Protein AF-A0A174IH83-F1 (afdb_monomer_lite)

Organism: NCBI:txid84024

pLDDT: mean 92.67, std 8.12, range [47.19, 98.12]

Secondary structure (DSSP, 8-state):
--HHHHHHHTTT-HHHHHHHHHHHHHTTT-HHHHHHHHHHHHHHHHHHHHHHTT--S-TT--HHHHHHHHHHTT-S-HHHHHHHHHHHHHHHHHHTT--S-HHHHHHHHHHHHHHHHHHHIIIII-TT--PPPPPPP-HHHHHHHHHHHHHHHHHHHHHTTT-

Radius of gyration: 18.89 Å; chains: 1; bounding box: 40×29×67 Å

Structure (mmCIF, N/CA/C/O backbone):
data_AF-A0A174IH83-F1
#
_entry.id   AF-A0A174IH83-F1
#
loop_
_atom_site.group_PDB
_atom_site.id
_atom_site.type_symbol
_atom_site.label_atom_id
_atom_site.label_alt_id
_atom_site.label_comp_id
_atom_site.label_asym_id
_atom_site.label_entity_id
_atom_site.label_seq_id
_atom_site.pdbx_PDB_ins_code
_atom_site.Cartn_x
_atom_site.Cartn_y
_atom_site.Cartn_z
_atom_site.occupancy
_atom_site.B_iso_or_equiv
_atom_site.auth_seq_id
_atom_site.auth_comp_id
_atom_site.auth_asym_id
_atom_site.auth_atom_id
_atom_site.pdbx_PDB_model_num
ATOM 1 N N . MET A 1 1 ? -3.393 -5.443 -13.469 1.00 91.75 1 MET A N 1
ATOM 2 C CA . MET A 1 1 ? -3.281 -6.036 -12.116 1.00 91.75 1 MET A CA 1
ATOM 3 C C . MET A 1 1 ? -4.461 -5.708 -11.194 1.00 91.75 1 MET A C 1
ATOM 5 O O . MET A 1 1 ? -4.898 -6.605 -10.496 1.00 91.75 1 MET A O 1
ATOM 9 N N . PHE A 1 2 ? -4.977 -4.468 -11.160 1.00 95.94 2 PHE A N 1
ATOM 10 C CA . PHE A 1 2 ? -5.964 -4.022 -10.149 1.00 95.94 2 PHE A CA 1
ATOM 11 C C . PHE A 1 2 ? -7.306 -3.538 -10.732 1.00 95.94 2 PHE A C 1
ATOM 13 O O . PHE A 1 2 ? -8.026 -2.790 -10.078 1.00 95.94 2 PHE A O 1
ATOM 20 N N . SER A 1 3 ? -7.614 -3.866 -11.988 1.00 94.88 3 SER A N 1
ATOM 21 C CA . SER A 1 3 ? -8.697 -3.215 -12.741 1.00 94.88 3 SER A CA 1
ATOM 22 C C . SER A 1 3 ? -10.080 -3.396 -12.104 1.00 94.88 3 SER A C 1
ATOM 24 O O . SER A 1 3 ? -10.865 -2.452 -12.058 1.00 94.88 3 SER A O 1
ATOM 26 N N . ASP A 1 4 ? -10.357 -4.586 -11.576 1.00 95.31 4 ASP A N 1
ATOM 27 C CA . ASP A 1 4 ? -11.586 -4.909 -10.850 1.00 95.31 4 ASP A CA 1
ATOM 28 C C . ASP A 1 4 ? -11.712 -4.094 -9.554 1.00 95.31 4 ASP A C 1
ATOM 30 O O . ASP A 1 4 ? -12.718 -3.422 -9.340 1.00 95.31 4 ASP A O 1
ATOM 34 N N . ILE A 1 5 ? -10.653 -4.044 -8.746 1.00 96.50 5 ILE A N 1
ATOM 35 C CA . ILE A 1 5 ? -10.581 -3.240 -7.521 1.00 96.50 5 ILE A CA 1
ATOM 36 C C . ILE A 1 5 ? -10.774 -1.748 -7.814 1.00 96.50 5 ILE A C 1
ATOM 38 O O . ILE A 1 5 ? -11.535 -1.071 -7.121 1.00 96.50 5 ILE A O 1
ATOM 42 N N . ILE A 1 6 ? -10.095 -1.225 -8.840 1.00 96.75 6 ILE A N 1
ATOM 43 C CA . ILE A 1 6 ? -10.184 0.188 -9.233 1.00 96.75 6 ILE A CA 1
ATOM 44 C C . ILE A 1 6 ? -11.622 0.541 -9.612 1.00 96.75 6 ILE A C 1
ATOM 46 O O . ILE A 1 6 ? -12.103 1.592 -9.190 1.00 96.75 6 ILE A O 1
ATOM 50 N N . SER A 1 7 ? -12.308 -0.332 -10.359 1.00 95.50 7 SER A N 1
ATOM 51 C CA . SER A 1 7 ? -13.688 -0.083 -10.787 1.00 95.50 7 SER A CA 1
ATOM 52 C C . SER A 1 7 ? -14.610 0.190 -9.596 1.00 95.50 7 SER A C 1
ATOM 54 O O . SER A 1 7 ? -15.299 1.205 -9.588 1.00 95.50 7 SER A O 1
ATOM 56 N N . VAL A 1 8 ? -14.501 -0.611 -8.532 1.00 95.81 8 VAL A N 1
ATOM 57 C CA . VAL A 1 8 ? -15.330 -0.481 -7.326 1.00 95.81 8 VAL A CA 1
ATOM 58 C C . VAL A 1 8 ? -14.911 0.707 -6.460 1.00 95.81 8 VAL A C 1
ATOM 60 O O . VAL A 1 8 ? -15.749 1.486 -6.010 1.00 95.81 8 VAL A O 1
ATOM 63 N N . ILE A 1 9 ? -13.608 0.890 -6.224 1.00 95.75 9 ILE A N 1
ATOM 64 C CA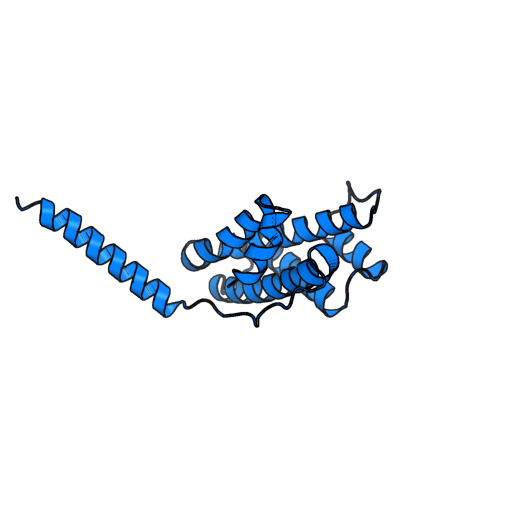 . ILE A 1 9 ? -13.117 1.977 -5.362 1.00 95.75 9 ILE A CA 1
ATOM 65 C C . ILE A 1 9 ? -13.410 3.352 -5.974 1.00 95.75 9 ILE A C 1
ATOM 67 O O . ILE A 1 9 ? -13.697 4.297 -5.238 1.00 95.75 9 ILE A O 1
ATOM 71 N N . SER A 1 10 ? -13.359 3.478 -7.303 1.00 95.50 10 SER A N 1
ATOM 72 C CA . SER A 1 10 ? -13.504 4.762 -8.003 1.00 95.50 10 SER A CA 1
ATOM 73 C C . SER A 1 10 ? -14.846 5.465 -7.766 1.00 95.50 10 SER A C 1
ATOM 75 O O . SER A 1 10 ? -14.916 6.693 -7.863 1.00 95.50 10 SER A O 1
ATOM 77 N N . GLU A 1 11 ? -15.886 4.718 -7.392 1.00 90.69 11 GLU A N 1
ATOM 78 C CA . GLU A 1 11 ? -17.208 5.261 -7.069 1.00 90.69 11 GLU A CA 1
ATOM 79 C C . GLU A 1 11 ? -17.221 6.039 -5.746 1.00 90.69 11 GLU A C 1
ATOM 81 O O . GLU A 1 11 ? -17.995 6.985 -5.597 1.00 90.69 11 GLU A O 1
ATOM 86 N N . ARG A 1 12 ? -16.346 5.679 -4.792 1.00 88.81 12 ARG A N 1
ATOM 87 C CA . ARG A 1 12 ? -16.319 6.255 -3.434 1.00 88.81 12 ARG A CA 1
ATOM 88 C C . ARG A 1 12 ? -15.053 7.051 -3.119 1.00 88.81 12 ARG A C 1
ATOM 90 O O . ARG A 1 12 ? -15.139 8.099 -2.488 1.00 88.81 12 ARG A O 1
ATOM 97 N N . ASP A 1 13 ? -13.886 6.581 -3.556 1.00 93.81 13 ASP A N 1
ATOM 98 C CA . ASP A 1 13 ? -12.588 7.224 -3.314 1.00 93.81 13 ASP A CA 1
ATOM 99 C C . ASP A 1 13 ? -11.768 7.286 -4.613 1.00 93.81 13 ASP A C 1
ATOM 101 O O . ASP A 1 13 ? -10.868 6.483 -4.875 1.00 93.81 13 ASP A O 1
ATOM 105 N N . LYS A 1 14 ? -12.073 8.294 -5.438 1.00 95.44 14 LYS A N 1
ATOM 106 C CA . LYS A 1 14 ? -11.364 8.562 -6.703 1.00 95.44 14 LYS A CA 1
ATOM 107 C C . LYS A 1 14 ? -9.864 8.773 -6.508 1.00 95.44 14 LYS A C 1
ATOM 109 O O . LYS A 1 14 ? -9.073 8.417 -7.381 1.00 95.44 14 LYS A O 1
ATOM 114 N N . TYR A 1 15 ? -9.462 9.348 -5.375 1.00 95.12 15 TYR A N 1
ATOM 115 C CA . TYR A 1 15 ? -8.053 9.581 -5.088 1.00 95.12 15 TYR A CA 1
ATOM 116 C C . TYR A 1 15 ? -7.330 8.258 -4.819 1.00 95.12 15 TYR A C 1
ATOM 118 O O . TYR A 1 15 ? -6.307 7.992 -5.449 1.00 95.12 15 TYR A O 1
ATOM 126 N N . LEU A 1 16 ? -7.889 7.386 -3.975 1.00 96.56 16 LEU A N 1
ATOM 127 C CA . LEU A 1 16 ? -7.356 6.039 -3.750 1.00 96.56 16 LEU A CA 1
ATOM 128 C C . LEU A 1 16 ? -7.300 5.231 -5.053 1.00 96.56 16 LEU A C 1
ATOM 130 O O . LEU A 1 16 ? -6.268 4.626 -5.339 1.00 96.56 16 LEU A O 1
ATOM 134 N N . ALA A 1 17 ? -8.348 5.287 -5.879 1.00 96.88 17 ALA A N 1
ATOM 135 C CA . ALA A 1 17 ? -8.355 4.649 -7.195 1.00 96.88 17 ALA A CA 1
ATOM 136 C C . ALA A 1 17 ? -7.193 5.139 -8.079 1.00 96.88 17 ALA A C 1
ATOM 138 O O . ALA A 1 17 ? -6.477 4.323 -8.657 1.00 96.88 17 ALA A O 1
ATOM 139 N N . SER A 1 18 ? -6.939 6.453 -8.117 1.00 96.19 18 SER A N 1
ATOM 140 C CA . SER A 1 18 ? -5.827 7.022 -8.894 1.00 96.19 18 SER A CA 1
ATOM 141 C C . SER A 1 18 ? -4.445 6.586 -8.385 1.00 96.19 18 SER A C 1
ATOM 143 O O . SER A 1 18 ? -3.528 6.355 -9.177 1.00 96.19 18 SER A O 1
ATOM 145 N N . LEU A 1 19 ? -4.287 6.418 -7.066 1.00 96.38 19 LEU A N 1
ATOM 146 C CA . LEU A 1 19 ? -3.052 5.895 -6.483 1.00 96.38 19 LEU A CA 1
ATOM 147 C C . LEU A 1 19 ? -2.820 4.442 -6.904 1.00 96.38 19 LEU A C 1
ATOM 149 O O . LEU A 1 19 ? -1.709 4.104 -7.316 1.00 96.38 19 LEU A O 1
ATOM 153 N N . ILE A 1 20 ? -3.860 3.608 -6.844 1.00 97.12 20 ILE A N 1
ATOM 154 C CA . ILE A 1 20 ? -3.794 2.196 -7.244 1.00 97.12 20 ILE A CA 1
ATOM 155 C C . ILE A 1 20 ? -3.489 2.082 -8.741 1.00 97.12 20 ILE A C 1
ATOM 157 O O . ILE A 1 20 ? -2.618 1.310 -9.132 1.00 97.12 20 ILE A O 1
ATOM 161 N N . GLU A 1 21 ? -4.130 2.893 -9.582 1.00 96.19 21 GLU A N 1
ATOM 162 C CA . GLU A 1 21 ? -3.862 2.919 -11.023 1.00 96.19 21 GLU A CA 1
ATOM 163 C C . GLU A 1 21 ? -2.397 3.280 -11.328 1.00 96.19 21 GLU A C 1
ATOM 165 O O . GLU A 1 21 ? -1.784 2.727 -12.243 1.00 96.19 21 GLU A O 1
ATOM 170 N N . SER A 1 22 ? -1.799 4.173 -10.532 1.00 95.19 22 SER A N 1
ATOM 171 C CA . SER A 1 22 ? -0.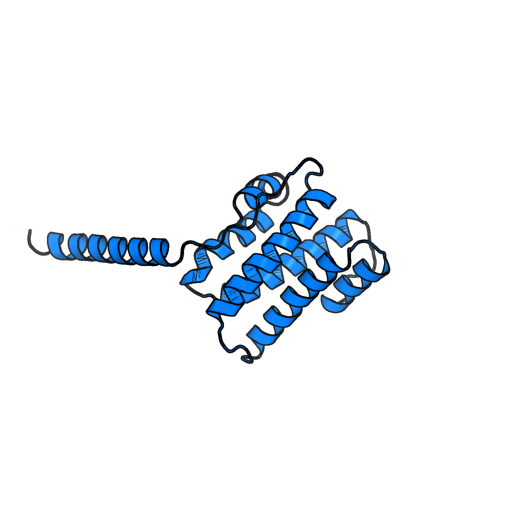403 4.574 -10.721 1.00 95.19 22 SER A CA 1
ATOM 172 C C . SER A 1 22 ? 0.605 3.443 -10.482 1.00 95.19 22 SER A C 1
ATOM 174 O O . SER A 1 22 ? 1.692 3.493 -11.053 1.00 95.19 22 SER A O 1
ATOM 176 N N . ILE A 1 23 ? 0.254 2.410 -9.705 1.00 95.94 23 ILE A N 1
ATOM 177 C CA . ILE A 1 23 ? 1.127 1.249 -9.458 1.00 95.94 23 ILE A CA 1
ATOM 178 C C . ILE A 1 23 ? 1.468 0.541 -10.768 1.00 95.94 23 ILE A C 1
ATOM 180 O O . ILE A 1 23 ? 2.635 0.289 -11.062 1.00 95.94 23 ILE A O 1
ATOM 184 N N . ASP A 1 24 ? 0.451 0.265 -11.583 1.00 90.50 24 ASP A N 1
ATOM 185 C CA . ASP A 1 24 ? 0.610 -0.490 -12.824 1.00 90.50 24 ASP A CA 1
ATOM 186 C C . ASP A 1 24 ? 1.456 0.270 -13.857 1.00 90.50 24 ASP A C 1
ATOM 188 O O . ASP A 1 24 ? 2.239 -0.334 -14.589 1.00 90.50 24 ASP A O 1
ATOM 192 N N . LYS A 1 25 ? 1.346 1.605 -13.863 1.00 89.88 25 LYS A N 1
ATOM 193 C CA . LYS A 1 25 ? 2.122 2.502 -14.733 1.00 89.88 25 LYS A CA 1
ATOM 194 C C . LYS A 1 25 ? 3.586 2.60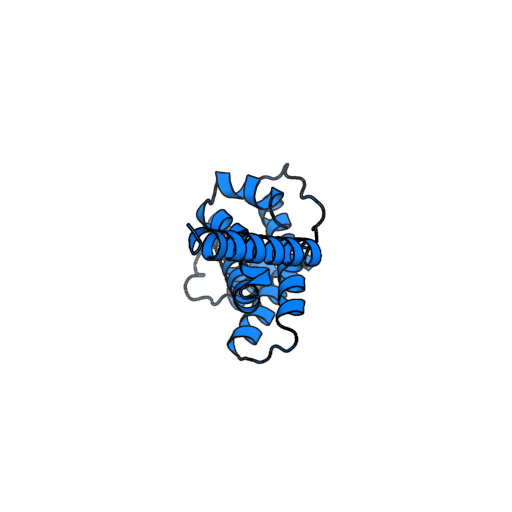7 -14.306 1.00 89.88 25 LYS A C 1
ATOM 196 O O . LYS A 1 25 ? 4.451 2.792 -15.154 1.00 89.88 25 LYS A O 1
ATOM 201 N N . MET A 1 26 ? 3.861 2.504 -13.006 1.00 93.56 26 MET A N 1
ATOM 202 C CA . MET A 1 26 ? 5.203 2.701 -12.451 1.00 93.56 26 MET A CA 1
ATOM 203 C C . MET A 1 26 ? 6.034 1.424 -12.402 1.00 93.56 26 MET A C 1
ATOM 205 O O . MET A 1 26 ? 7.248 1.518 -12.318 1.00 93.56 26 MET A O 1
ATOM 209 N N . LEU A 1 27 ? 5.427 0.240 -12.498 1.00 93.12 27 LEU A N 1
ATOM 210 C CA . LEU A 1 27 ? 6.123 -1.030 -12.272 1.00 93.12 27 LEU A CA 1
ATOM 211 C C . LEU A 1 27 ? 7.431 -1.203 -13.064 1.00 93.12 27 LEU A C 1
ATOM 213 O O . LEU A 1 27 ? 8.433 -1.611 -12.481 1.00 93.12 27 LEU A O 1
ATOM 217 N N . LEU A 1 28 ? 7.417 -0.877 -14.360 1.00 90.88 28 LEU A N 1
ATOM 218 C CA . LEU A 1 28 ? 8.586 -0.970 -15.249 1.00 90.88 28 LEU A CA 1
ATOM 219 C C . LEU A 1 28 ? 9.391 0.329 -15.358 1.00 90.88 28 LEU A C 1
ATOM 221 O O . LEU A 1 28 ? 10.452 0.338 -15.972 1.00 90.88 28 LEU A O 1
ATOM 225 N N . VAL A 1 29 ? 8.873 1.423 -14.804 1.00 91.81 29 VAL A N 1
ATOM 226 C CA . VAL A 1 29 ? 9.514 2.742 -14.856 1.00 91.81 29 VAL A CA 1
ATOM 227 C C . VAL A 1 29 ? 10.360 2.953 -13.606 1.00 91.81 29 VAL A C 1
ATOM 229 O O . VAL A 1 29 ? 11.527 3.313 -13.692 1.00 91.81 29 VAL A O 1
ATOM 232 N N . ASP A 1 30 ? 9.754 2.713 -12.448 1.00 92.94 30 ASP A N 1
ATOM 233 C CA . ASP A 1 30 ? 10.351 2.860 -11.133 1.00 92.94 30 ASP A CA 1
ATOM 234 C C . ASP A 1 30 ? 9.662 1.909 -10.136 1.00 92.94 30 ASP A C 1
ATOM 236 O O . ASP A 1 30 ? 8.659 2.221 -9.478 1.00 92.94 30 ASP A O 1
ATOM 240 N N . SER A 1 31 ? 10.231 0.711 -10.023 1.00 93.44 31 SER A N 1
ATOM 241 C CA . SER A 1 31 ? 9.772 -0.338 -9.110 1.00 93.44 31 SER A CA 1
ATOM 242 C C . SER A 1 31 ? 9.939 0.044 -7.637 1.00 93.44 31 SER A C 1
ATOM 244 O O . SER A 1 31 ? 9.187 -0.430 -6.784 1.00 93.44 31 SER A O 1
ATOM 246 N N . PHE A 1 32 ? 10.880 0.937 -7.324 1.00 93.44 32 PHE A N 1
ATOM 247 C CA . PHE A 1 32 ? 11.058 1.456 -5.974 1.00 93.44 32 PHE A CA 1
ATOM 248 C C . PHE A 1 32 ? 9.856 2.313 -5.567 1.00 93.44 32 PHE A C 1
ATOM 250 O O . PHE A 1 32 ? 9.251 2.102 -4.509 1.00 93.44 32 PHE A O 1
ATOM 257 N N . THR A 1 33 ? 9.417 3.202 -6.460 1.00 94.06 33 THR A N 1
ATOM 258 C CA . THR A 1 33 ? 8.196 3.997 -6.275 1.00 94.06 33 THR A CA 1
ATOM 259 C C . THR A 1 33 ? 6.954 3.119 -6.102 1.00 94.06 33 THR A C 1
ATOM 261 O O . THR A 1 33 ? 6.078 3.461 -5.302 1.00 94.06 33 THR A O 1
ATOM 264 N N . VAL A 1 34 ? 6.865 1.965 -6.774 1.00 96.50 34 VAL A N 1
ATOM 265 C CA . VAL A 1 34 ? 5.766 1.003 -6.555 1.00 96.50 34 VAL A CA 1
ATOM 266 C C . VAL A 1 34 ? 5.721 0.509 -5.110 1.00 96.50 34 VAL A C 1
ATOM 268 O O . VAL A 1 34 ? 4.640 0.480 -4.512 1.00 96.50 34 VAL A O 1
ATOM 271 N N . ILE A 1 35 ? 6.867 0.173 -4.516 1.00 96.44 35 ILE A N 1
ATOM 272 C CA . ILE A 1 35 ? 6.940 -0.300 -3.125 1.00 96.44 35 ILE A CA 1
ATOM 273 C C . ILE A 1 35 ? 6.476 0.803 -2.162 1.00 96.44 35 ILE A C 1
ATOM 275 O O . ILE A 1 35 ? 5.623 0.563 -1.300 1.00 96.44 35 ILE A O 1
ATOM 279 N N . LEU A 1 36 ? 6.970 2.032 -2.345 1.00 95.06 36 LEU A N 1
ATOM 280 C CA . LEU A 1 36 ? 6.592 3.176 -1.509 1.00 95.06 36 LEU A CA 1
ATOM 281 C C . LEU A 1 36 ? 5.107 3.531 -1.634 1.00 95.06 36 LEU A C 1
ATOM 283 O O . LEU A 1 36 ? 4.424 3.743 -0.629 1.00 95.06 36 LEU A O 1
ATOM 287 N N . LYS A 1 37 ? 4.574 3.560 -2.859 1.00 96.12 37 LYS A N 1
ATOM 288 C CA . LYS A 1 37 ? 3.153 3.838 -3.099 1.00 96.12 37 LYS A CA 1
ATOM 289 C C . LYS A 1 37 ? 2.261 2.751 -2.520 1.00 96.12 37 LYS A C 1
ATOM 291 O O . LYS A 1 37 ? 1.237 3.075 -1.930 1.00 96.12 37 LYS A O 1
ATOM 296 N N . SER A 1 38 ? 2.656 1.485 -2.622 1.00 97.62 38 SER A N 1
ATOM 297 C CA . SER A 1 38 ? 1.892 0.372 -2.048 1.00 97.62 38 SER A CA 1
ATOM 298 C C . SER A 1 38 ? 1.780 0.482 -0.529 1.00 97.62 38 SER A C 1
ATOM 300 O O . SER A 1 38 ? 0.704 0.264 0.030 1.00 97.62 38 SER A O 1
ATOM 302 N N . ARG A 1 39 ? 2.857 0.911 0.144 1.00 96.25 39 ARG A N 1
ATOM 303 C CA . ARG A 1 39 ? 2.805 1.276 1.563 1.00 96.25 39 ARG A CA 1
ATOM 304 C C . ARG A 1 39 ? 1.814 2.412 1.802 1.00 96.25 39 ARG A C 1
ATOM 306 O O . ARG A 1 39 ? 0.923 2.245 2.625 1.00 96.25 39 ARG A O 1
ATOM 313 N N . ALA A 1 40 ? 1.943 3.533 1.093 1.00 96.31 40 ALA A N 1
ATOM 314 C CA . ALA A 1 40 ? 1.073 4.698 1.280 1.00 96.31 40 ALA A CA 1
ATOM 315 C C . ALA A 1 40 ? -0.417 4.368 1.057 1.00 96.31 40 ALA A C 1
ATOM 317 O O . ALA A 1 40 ? -1.282 4.850 1.788 1.00 96.31 40 ALA A O 1
ATOM 318 N N . ILE A 1 41 ? -0.719 3.501 0.087 1.00 98.12 41 ILE A N 1
ATOM 319 C CA . ILE A 1 41 ? -2.065 2.967 -0.144 1.00 98.12 41 ILE A CA 1
ATOM 320 C C . ILE A 1 41 ? -2.535 2.165 1.076 1.00 98.12 41 ILE A C 1
ATOM 322 O O . ILE A 1 41 ? -3.627 2.420 1.578 1.00 98.12 41 ILE A O 1
ATOM 326 N N . GLY A 1 42 ? -1.707 1.258 1.604 1.00 97.81 42 GLY A N 1
ATOM 327 C CA . GLY A 1 42 ? -2.010 0.525 2.837 1.00 97.81 42 GLY A CA 1
ATOM 328 C C . GLY A 1 42 ? -2.251 1.446 4.042 1.00 97.81 42 GLY A C 1
ATOM 329 O O . GLY A 1 42 ? -3.194 1.234 4.801 1.00 97.81 42 GLY A O 1
ATOM 330 N N . GLU A 1 43 ? -1.460 2.511 4.192 1.00 97.31 43 GLU A N 1
ATOM 331 C CA . GLU A 1 43 ? -1.651 3.527 5.239 1.00 97.31 43 GLU A CA 1
ATOM 332 C C . GLU A 1 43 ? -2.992 4.250 5.102 1.00 97.31 43 GLU A C 1
ATOM 334 O O . GLU A 1 43 ? -3.701 4.449 6.090 1.00 97.31 43 GLU A O 1
ATOM 339 N N . ARG A 1 44 ? -3.375 4.609 3.872 1.00 96.81 44 ARG A N 1
ATOM 340 C CA . ARG A 1 44 ? -4.672 5.231 3.597 1.00 96.81 44 ARG A CA 1
ATOM 341 C C . ARG A 1 44 ? -5.831 4.285 3.891 1.00 96.81 44 ARG A C 1
ATOM 343 O O . ARG A 1 44 ? -6.794 4.716 4.511 1.00 96.81 44 ARG A O 1
ATOM 350 N N . VAL A 1 45 ? -5.729 3.013 3.507 1.00 97.94 45 VAL A N 1
ATOM 351 C CA . VAL A 1 45 ? -6.758 2.007 3.812 1.00 97.94 45 VAL A CA 1
ATOM 352 C C . VAL A 1 45 ? -6.959 1.879 5.324 1.00 97.94 45 VAL A C 1
ATOM 354 O O . VAL A 1 45 ? -8.091 1.949 5.788 1.00 97.94 45 VAL A O 1
ATOM 357 N N . VAL A 1 46 ? -5.880 1.789 6.108 1.00 98.00 46 VAL A N 1
ATOM 358 C CA . VAL A 1 46 ? -5.964 1.750 7.581 1.00 98.00 46 VAL A CA 1
ATOM 359 C C . VAL A 1 46 ? -6.646 2.997 8.145 1.00 98.00 46 VAL A C 1
ATOM 361 O O . VAL A 1 46 ? -7.505 2.884 9.015 1.00 98.00 46 VAL A O 1
ATOM 364 N N . LYS A 1 47 ? -6.310 4.187 7.631 1.00 96.56 47 LYS A N 1
ATOM 365 C CA . LYS A 1 47 ? -6.982 5.434 8.028 1.00 96.56 47 LYS A CA 1
ATOM 366 C C . LYS A 1 47 ? -8.472 5.411 7.687 1.00 96.56 47 LYS A C 1
ATOM 368 O O . LYS A 1 47 ? -9.276 5.814 8.517 1.00 96.56 47 LYS A O 1
ATOM 373 N N . ASN A 1 48 ? -8.845 4.923 6.505 1.00 96.12 48 ASN A N 1
ATOM 374 C CA . ASN A 1 48 ? -10.247 4.812 6.110 1.00 96.12 48 ASN A CA 1
ATOM 375 C C . ASN A 1 48 ? -11.016 3.869 7.044 1.00 96.12 48 ASN A C 1
ATOM 377 O O . ASN A 1 48 ? -12.121 4.208 7.445 1.00 96.12 48 ASN A O 1
ATOM 381 N N . ILE A 1 49 ? -10.431 2.731 7.426 1.00 97.06 49 ILE A N 1
ATOM 382 C CA . ILE A 1 49 ? -11.050 1.784 8.366 1.00 97.06 49 ILE A CA 1
ATOM 383 C C . ILE A 1 49 ? -11.282 2.450 9.722 1.00 97.06 49 ILE A C 1
ATOM 385 O O . ILE A 1 49 ? -12.403 2.455 10.208 1.00 97.06 49 ILE A O 1
ATOM 389 N N . ILE A 1 50 ? -10.258 3.096 10.286 1.00 97.69 50 ILE A N 1
ATOM 390 C CA . ILE A 1 50 ? -10.366 3.844 11.551 1.00 97.69 50 ILE A CA 1
ATOM 391 C C . ILE A 1 50 ? -11.508 4.867 11.504 1.00 97.69 50 ILE A C 1
ATOM 393 O O . ILE A 1 50 ? -12.261 4.987 12.468 1.00 97.69 50 ILE A O 1
ATOM 397 N N . LEU A 1 51 ? -11.645 5.588 10.386 1.00 96.06 51 LEU A N 1
ATOM 398 C CA . LEU A 1 51 ? -12.713 6.569 10.194 1.00 96.06 51 LEU A CA 1
ATOM 399 C C . LEU A 1 51 ? -14.098 5.916 10.101 1.00 96.06 51 LEU A C 1
ATOM 401 O O . LEU A 1 51 ? -15.036 6.421 10.710 1.00 96.06 51 LEU A O 1
ATOM 405 N N . ILE A 1 52 ? -14.230 4.818 9.351 1.00 96.19 52 ILE A N 1
ATOM 406 C CA . ILE A 1 52 ? -15.503 4.101 9.176 1.00 96.19 52 ILE A CA 1
ATOM 407 C C . ILE A 1 52 ? -15.968 3.485 10.501 1.00 96.19 52 ILE A C 1
ATOM 409 O O . ILE A 1 52 ? -17.140 3.602 10.845 1.00 96.19 52 ILE A O 1
ATOM 413 N N . GLU A 1 53 ? -15.047 2.895 11.261 1.00 97.00 53 GLU A N 1
ATOM 414 C CA . GLU A 1 53 ? -15.318 2.262 12.558 1.00 97.00 53 GLU A CA 1
ATOM 415 C C . GLU A 1 53 ? -15.460 3.281 13.706 1.00 97.00 53 GLU A C 1
ATOM 417 O O . GLU A 1 53 ? -15.739 2.914 14.846 1.00 97.00 53 GLU A O 1
ATOM 422 N N . GLY A 1 54 ? -15.257 4.576 13.435 1.00 96.56 54 GLY A N 1
ATOM 423 C CA . GLY A 1 54 ? -15.400 5.640 14.431 1.00 96.56 54 GLY A CA 1
ATOM 424 C C . GLY A 1 54 ? -14.359 5.588 15.556 1.00 96.56 54 GLY A C 1
ATOM 425 O O . GLY A 1 54 ? -14.633 6.033 16.672 1.00 96.56 54 GLY A O 1
ATOM 426 N N . ILE A 1 55 ? -13.164 5.052 15.291 1.00 96.88 55 ILE A N 1
ATOM 427 C CA . ILE A 1 55 ? -12.109 4.888 16.297 1.00 96.88 55 ILE A CA 1
ATOM 428 C C . ILE A 1 55 ? -11.404 6.231 16.537 1.00 96.88 55 ILE A C 1
ATOM 430 O O . ILE A 1 55 ? -10.698 6.761 15.677 1.00 96.88 55 ILE A O 1
ATOM 434 N N . THR A 1 56 ? -11.555 6.772 17.743 1.00 95.56 56 THR A N 1
ATOM 435 C CA . THR A 1 56 ? -10.961 8.054 18.152 1.00 95.56 56 THR A CA 1
ATOM 436 C C . THR A 1 56 ? -9.587 7.893 18.809 1.00 95.56 56 THR A C 1
ATOM 438 O O . THR A 1 56 ? -9.254 6.8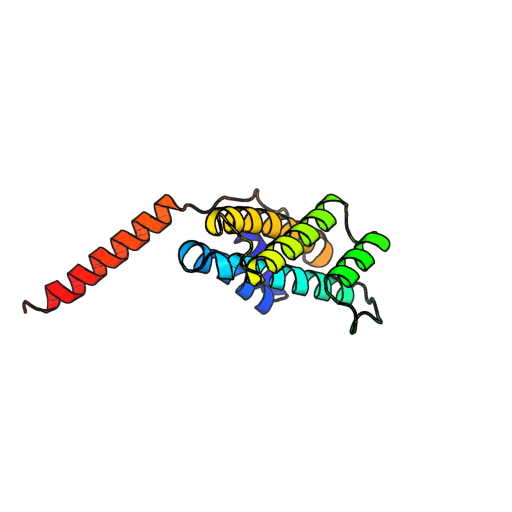21 19.309 1.00 95.56 56 THR A O 1
ATOM 441 N N . GLY A 1 57 ? -8.803 8.975 18.886 1.00 93.69 57 GLY A N 1
ATOM 442 C CA . GLY A 1 57 ? -7.538 8.993 19.637 1.00 93.69 57 GLY A CA 1
ATOM 443 C C . GLY A 1 57 ? -6.361 8.332 18.915 1.00 93.69 57 GLY A C 1
ATOM 444 O O . GLY A 1 57 ? -5.411 7.891 19.556 1.00 93.69 57 GLY A O 1
ATOM 445 N N . THR A 1 58 ? -6.416 8.250 17.583 1.00 95.75 58 THR A N 1
ATOM 446 C CA . THR A 1 58 ? -5.366 7.628 16.758 1.00 95.75 58 THR A CA 1
ATOM 447 C C . THR A 1 58 ? -4.460 8.646 16.057 1.00 95.75 58 THR A C 1
ATOM 449 O O . THR A 1 58 ? -3.564 8.251 15.309 1.00 95.75 58 THR A O 1
ATOM 452 N N . ASP A 1 59 ? -4.656 9.947 16.283 1.00 92.06 59 ASP A N 1
ATOM 453 C CA . ASP A 1 59 ? -3.956 11.012 15.549 1.00 92.06 59 ASP A CA 1
ATOM 454 C C . ASP A 1 59 ? -2.434 10.933 15.726 1.00 92.06 59 ASP A C 1
ATOM 456 O O . ASP A 1 59 ? -1.702 10.880 14.737 1.00 92.06 59 ASP A O 1
ATOM 460 N N . GLU A 1 60 ? -1.978 10.767 16.969 1.00 94.75 60 GLU A N 1
ATOM 461 C CA . GLU A 1 60 ? -0.558 10.638 17.333 1.00 94.75 60 GLU A CA 1
ATOM 462 C C . GLU A 1 60 ? 0.017 9.229 17.085 1.00 94.75 60 GLU A C 1
ATOM 464 O O . GLU A 1 60 ? 1.216 8.993 17.242 1.00 94.75 60 GLU A O 1
ATOM 469 N N . MET A 1 61 ? -0.816 8.256 16.698 1.00 97.12 61 MET A N 1
ATOM 470 C CA . MET A 1 61 ? -0.352 6.890 16.456 1.00 97.12 61 MET A CA 1
ATOM 471 C C . MET A 1 61 ? 0.356 6.779 15.105 1.00 97.12 61 MET A C 1
ATOM 473 O O . MET A 1 61 ? -0.181 7.147 14.049 1.00 97.12 61 MET A O 1
ATOM 477 N N . ASN A 1 62 ? 1.542 6.167 15.123 1.00 96.06 62 ASN A N 1
ATOM 478 C CA . ASN A 1 62 ? 2.225 5.777 13.896 1.00 96.06 62 ASN A CA 1
ATOM 479 C C . ASN A 1 62 ? 1.487 4.612 13.203 1.00 96.06 62 ASN A C 1
ATOM 481 O O . ASN A 1 62 ? 0.585 3.977 13.756 1.00 96.06 62 ASN A O 1
ATOM 485 N N . GLN A 1 63 ? 1.890 4.297 11.971 1.00 96.06 63 GLN A N 1
ATOM 486 C CA . GLN A 1 63 ? 1.222 3.260 11.184 1.00 96.06 63 GLN A CA 1
ATOM 487 C C . GLN A 1 63 ? 1.263 1.868 11.833 1.00 96.06 63 GLN A C 1
ATOM 489 O O . GLN A 1 63 ? 0.300 1.111 11.725 1.00 96.06 63 GLN A O 1
ATOM 494 N N . LYS A 1 64 ? 2.375 1.504 12.481 1.00 96.88 64 LYS A N 1
ATOM 495 C CA . LYS A 1 64 ? 2.507 0.207 13.159 1.00 96.88 64 LYS A CA 1
ATOM 496 C C . LYS A 1 64 ? 1.495 0.111 14.301 1.00 96.88 64 LYS A C 1
ATOM 498 O O . LYS A 1 64 ? 0.844 -0.919 14.436 1.00 96.88 64 LYS A O 1
ATOM 503 N N . ASP A 1 65 ? 1.346 1.181 15.072 1.00 97.50 65 ASP A N 1
ATOM 504 C CA . ASP A 1 65 ? 0.426 1.229 16.206 1.00 97.50 65 ASP A CA 1
ATOM 505 C C . ASP A 1 65 ? -1.031 1.155 15.745 1.00 97.50 65 ASP A C 1
ATOM 507 O O . ASP A 1 65 ? -1.800 0.384 16.311 1.00 97.50 65 ASP A O 1
ATOM 511 N N . LYS A 1 66 ? -1.383 1.839 14.650 1.00 97.56 66 LYS A N 1
ATOM 512 C CA . LYS A 1 66 ? -2.711 1.741 14.020 1.00 97.56 66 LYS A CA 1
ATOM 513 C C . LYS A 1 66 ? -3.038 0.324 13.546 1.00 97.56 66 LYS A C 1
ATOM 515 O O . LYS A 1 66 ? -4.128 -0.170 13.810 1.00 97.56 66 LYS A O 1
ATOM 520 N N . ILE A 1 67 ? -2.092 -0.350 12.887 1.00 97.25 67 ILE A N 1
ATOM 521 C CA . ILE A 1 67 ? -2.273 -1.744 12.446 1.00 97.25 67 ILE A CA 1
ATOM 522 C C . ILE A 1 67 ? -2.470 -2.671 13.656 1.00 97.25 67 ILE A C 1
ATOM 524 O O . ILE A 1 67 ? -3.364 -3.510 13.647 1.00 97.25 67 ILE A O 1
ATOM 528 N N . ASN A 1 68 ? -1.659 -2.509 14.706 1.00 96.44 68 ASN A N 1
ATOM 529 C CA . ASN A 1 68 ? -1.768 -3.318 15.922 1.00 96.44 68 ASN A CA 1
ATOM 530 C C . ASN A 1 68 ? -3.070 -3.057 16.689 1.00 96.44 68 ASN A C 1
ATOM 532 O O . ASN A 1 68 ? -3.595 -3.971 17.315 1.00 96.44 68 ASN A O 1
ATOM 536 N N . LEU A 1 69 ? -3.562 -1.816 16.688 1.00 96.69 69 LEU A N 1
ATOM 537 C CA . LEU A 1 69 ? -4.839 -1.460 17.298 1.00 96.69 69 LEU A CA 1
ATOM 538 C C . LEU A 1 69 ? -5.988 -2.204 16.615 1.00 96.69 69 LEU A C 1
ATOM 540 O O . LEU A 1 69 ? -6.768 -2.851 17.305 1.00 96.69 69 LEU A O 1
ATOM 544 N N . LEU A 1 70 ? -6.048 -2.149 15.282 1.00 96.50 70 LEU A N 1
ATOM 545 C CA . LEU A 1 70 ? -7.095 -2.813 14.503 1.00 96.50 70 LEU A CA 1
ATOM 546 C C . LEU A 1 70 ? -7.071 -4.338 14.677 1.00 96.50 70 LEU A C 1
ATOM 548 O O . LEU A 1 70 ? -8.125 -4.945 14.821 1.00 96.50 70 LEU A O 1
ATOM 552 N N . GLU A 1 71 ? -5.882 -4.942 14.742 1.00 96.06 71 GLU A N 1
ATOM 553 C CA . GLU A 1 71 ? -5.730 -6.370 15.055 1.00 96.06 71 GLU A CA 1
ATOM 554 C C . GLU A 1 71 ? -6.266 -6.716 16.449 1.00 96.06 71 GLU A C 1
ATOM 556 O O . GLU A 1 71 ? -7.039 -7.650 16.609 1.00 96.06 71 GLU A 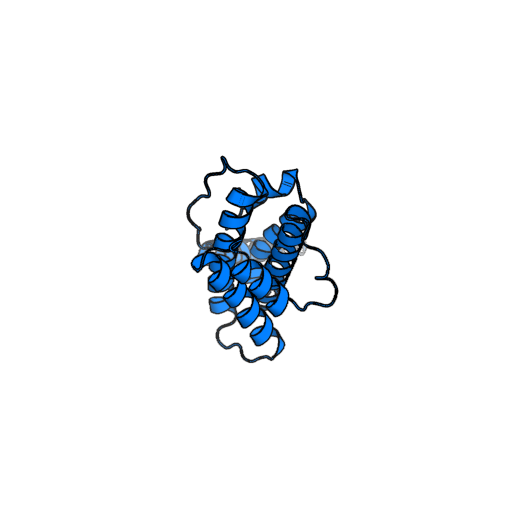O 1
ATOM 561 N N . ARG A 1 72 ? -5.900 -5.941 17.478 1.00 95.25 72 ARG A N 1
ATOM 562 C CA . ARG A 1 72 ? -6.344 -6.183 18.865 1.00 95.25 72 ARG A CA 1
ATOM 563 C C . ARG A 1 72 ? -7.846 -6.002 19.073 1.00 95.25 72 ARG A C 1
ATOM 565 O O . ARG A 1 72 ? -8.354 -6.418 20.108 1.00 95.25 72 ARG A O 1
ATOM 572 N N . GLN A 1 73 ? -8.506 -5.302 18.159 1.00 95.44 73 GLN A N 1
ATOM 573 C CA . GLN A 1 73 ? -9.947 -5.071 18.164 1.00 95.44 73 GLN A CA 1
ATOM 574 C C . GLN A 1 73 ? -10.686 -6.014 17.202 1.00 95.44 73 GLN A C 1
ATOM 576 O O . GLN A 1 73 ? -11.861 -5.790 16.936 1.00 95.44 73 GLN A O 1
ATOM 581 N N . ASP A 1 74 ? -10.008 -7.044 16.682 1.00 93.69 74 ASP A N 1
ATOM 582 C CA . ASP A 1 74 ? -10.561 -8.065 15.784 1.00 93.69 74 ASP A CA 1
ATOM 583 C C . ASP A 1 74 ? -11.120 -7.515 14.453 1.00 93.69 74 ASP A C 1
ATOM 585 O O . ASP A 1 74 ? -11.897 -8.180 13.765 1.00 93.69 74 ASP A O 1
ATOM 589 N N . PHE A 1 75 ? -10.694 -6.314 14.033 1.00 93.56 75 PHE A N 1
ATOM 590 C CA . PHE A 1 75 ? -11.039 -5.772 12.710 1.00 93.56 75 PHE A CA 1
ATOM 591 C C . PHE A 1 75 ? -10.249 -6.441 11.587 1.00 93.56 75 PHE A C 1
ATOM 593 O O . PHE A 1 75 ? -10.667 -6.434 10.429 1.00 93.56 75 PHE A O 1
ATOM 600 N N . PHE A 1 76 ? -9.091 -7.012 11.905 1.00 91.25 76 PHE A N 1
ATOM 601 C CA . PHE A 1 76 ? -8.280 -7.765 10.965 1.00 91.25 76 PHE A CA 1
ATOM 602 C C . PHE A 1 76 ? -8.394 -9.260 11.230 1.00 91.25 76 PHE A C 1
ATOM 604 O O . PHE A 1 76 ? -8.447 -9.722 12.361 1.00 91.25 76 PHE A O 1
ATOM 611 N N . ARG A 1 77 ? -8.386 -10.025 10.139 1.00 88.44 77 ARG A N 1
ATOM 612 C CA . ARG A 1 77 ? -8.023 -11.440 10.192 1.00 88.44 77 ARG A CA 1
ATOM 613 C C . ARG A 1 77 ? -6.501 -11.559 10.147 1.00 88.44 77 ARG A C 1
ATOM 615 O O . ARG A 1 77 ? -5.853 -10.748 9.477 1.00 88.44 77 ARG A O 1
ATOM 622 N N . ASP A 1 78 ? -5.946 -12.625 10.720 1.00 89.00 78 ASP A N 1
ATOM 623 C CA . ASP A 1 78 ? -4.502 -12.905 10.726 1.00 89.00 78 ASP A CA 1
ATOM 624 C C . ASP A 1 78 ? -3.824 -12.724 9.354 1.00 89.00 78 ASP A C 1
ATOM 626 O O . ASP A 1 78 ? -2.709 -12.202 9.250 1.00 89.00 78 ASP A O 1
ATOM 630 N N . ASP A 1 79 ? -4.473 -13.170 8.273 1.00 91.94 79 ASP A N 1
ATOM 631 C CA . ASP A 1 79 ? -3.940 -13.087 6.910 1.00 91.94 79 ASP A CA 1
ATOM 632 C C . ASP A 1 79 ? -3.865 -11.642 6.394 1.00 91.94 79 ASP A C 1
ATOM 634 O O . ASP A 1 79 ? -2.910 -11.258 5.704 1.00 91.94 79 ASP A O 1
ATOM 638 N N . VAL A 1 80 ? -4.846 -10.825 6.767 1.00 94.50 80 VAL A N 1
ATOM 639 C CA . VAL A 1 80 ? -4.947 -9.404 6.428 1.00 94.50 80 VAL A CA 1
ATOM 640 C C . VAL A 1 80 ? -3.925 -8.602 7.224 1.00 94.50 80 VAL A C 1
ATOM 642 O O . VAL A 1 80 ? -3.155 -7.841 6.630 1.00 94.50 80 VAL A O 1
ATOM 645 N N . TYR A 1 81 ? -3.840 -8.829 8.536 1.00 95.75 81 TYR A N 1
ATOM 646 C CA . TYR A 1 81 ? -2.849 -8.188 9.399 1.00 95.75 81 TYR A CA 1
ATOM 647 C C . TYR A 1 81 ? -1.424 -8.446 8.911 1.00 95.75 81 TYR A C 1
ATOM 649 O O . TYR A 1 81 ? -0.647 -7.504 8.722 1.00 95.75 81 TYR A O 1
ATOM 657 N N . ARG A 1 82 ? -1.088 -9.708 8.604 1.00 96.31 82 ARG A N 1
ATOM 658 C CA . ARG A 1 82 ? 0.219 -10.061 8.026 1.00 96.31 82 ARG A CA 1
ATOM 659 C C . ARG A 1 82 ? 0.474 -9.322 6.718 1.00 96.31 82 ARG A C 1
ATOM 661 O O . ARG A 1 82 ? 1.586 -8.853 6.502 1.00 96.31 82 ARG A O 1
ATOM 668 N N . SER A 1 83 ? -0.544 -9.165 5.874 1.00 97.62 83 SER A N 1
ATOM 669 C CA . SER A 1 83 ? -0.415 -8.454 4.598 1.00 97.62 83 SER A CA 1
ATOM 670 C C . SER A 1 83 ? -0.120 -6.960 4.796 1.00 97.62 83 SER A C 1
ATOM 672 O O . SER A 1 83 ? 0.820 -6.443 4.188 1.00 97.62 83 SER A O 1
ATOM 674 N N . PHE A 1 84 ? -0.819 -6.275 5.708 1.00 97.25 84 PHE A N 1
ATOM 675 C CA . PHE A 1 84 ? -0.485 -4.893 6.086 1.00 97.25 84 PHE A CA 1
ATOM 676 C C . PHE A 1 84 ? 0.915 -4.778 6.691 1.00 97.25 84 PHE A C 1
ATOM 678 O O . PHE A 1 84 ? 1.663 -3.850 6.367 1.00 97.25 84 PHE A O 1
ATOM 685 N N . HIS A 1 85 ? 1.296 -5.729 7.546 1.00 95.75 85 HIS A N 1
ATOM 686 C CA . HIS A 1 85 ? 2.627 -5.759 8.135 1.00 95.75 85 HIS A CA 1
ATOM 687 C C . HIS A 1 85 ? 3.712 -5.914 7.064 1.00 95.75 85 HIS A C 1
ATOM 689 O O . HIS A 1 85 ? 4.709 -5.194 7.105 1.00 95.75 85 HIS A O 1
ATOM 695 N N . THR A 1 86 ? 3.499 -6.783 6.075 1.00 96.12 86 THR A N 1
ATOM 696 C CA . THR A 1 86 ? 4.393 -6.963 4.927 1.00 96.12 86 THR A CA 1
ATOM 697 C C . THR A 1 86 ? 4.547 -5.666 4.134 1.00 96.12 86 THR A C 1
ATOM 699 O O . THR A 1 86 ? 5.678 -5.224 3.937 1.00 96.12 86 THR A O 1
ATOM 702 N N . LEU A 1 87 ? 3.450 -4.992 3.760 1.00 96.69 87 LEU A N 1
ATOM 703 C CA . LEU A 1 87 ? 3.524 -3.695 3.063 1.00 96.69 87 LEU A CA 1
ATOM 704 C C . LEU A 1 87 ? 4.341 -2.666 3.859 1.00 96.69 87 LEU A C 1
ATOM 706 O O . LEU A 1 87 ? 5.194 -1.972 3.303 1.00 96.69 87 LEU A O 1
ATOM 710 N N . ARG A 1 88 ? 4.126 -2.603 5.179 1.00 95.44 88 ARG A N 1
ATOM 711 C CA . ARG A 1 88 ? 4.866 -1.711 6.079 1.00 95.44 88 ARG A CA 1
ATOM 712 C C . ARG A 1 88 ? 6.356 -2.056 6.123 1.00 95.44 88 ARG A C 1
ATOM 714 O O . ARG A 1 88 ? 7.181 -1.149 6.076 1.00 95.44 88 ARG A O 1
ATOM 721 N N . VAL A 1 89 ? 6.719 -3.329 6.270 1.00 92.75 89 VAL A N 1
ATOM 722 C CA . VAL A 1 89 ? 8.123 -3.759 6.395 1.00 92.75 89 VAL A CA 1
ATOM 723 C C . VAL A 1 89 ? 8.892 -3.470 5.112 1.00 92.75 89 VAL A C 1
ATOM 725 O O . VAL A 1 89 ? 9.912 -2.790 5.173 1.00 92.75 89 VAL A O 1
ATOM 728 N N . PHE A 1 90 ? 8.387 -3.903 3.956 1.00 91.44 90 PHE A N 1
ATOM 729 C CA . PHE A 1 90 ? 9.071 -3.683 2.679 1.00 91.44 90 PHE A CA 1
ATOM 730 C C . PHE A 1 90 ? 9.130 -2.203 2.302 1.00 91.44 90 PHE A C 1
ATOM 732 O O . PHE A 1 90 ? 10.175 -1.724 1.873 1.00 91.44 90 PHE A O 1
ATOM 739 N N . GLY A 1 91 ? 8.064 -1.445 2.571 1.00 87.12 91 GLY A N 1
ATOM 740 C CA . GLY A 1 91 ? 8.079 0.002 2.387 1.00 87.12 91 GLY A CA 1
ATOM 741 C C . GLY A 1 91 ? 9.057 0.745 3.305 1.00 87.12 91 GLY A C 1
ATOM 742 O O . GLY A 1 91 ? 9.533 1.805 2.926 1.00 87.12 91 GLY A O 1
ATOM 743 N N . ASN A 1 92 ? 9.367 0.236 4.505 1.00 88.00 92 ASN A N 1
ATOM 744 C CA . ASN A 1 92 ? 10.419 0.816 5.357 1.00 88.00 92 ASN A CA 1
ATOM 745 C C . ASN A 1 92 ? 11.815 0.422 4.872 1.00 88.00 92 ASN A C 1
ATOM 747 O O . ASN A 1 92 ? 12.681 1.282 4.780 1.00 88.00 92 ASN A O 1
ATOM 751 N N . ARG A 1 93 ? 12.024 -0.854 4.529 1.00 86.62 93 ARG A N 1
ATOM 752 C CA . ARG A 1 93 ? 13.313 -1.339 4.012 1.00 86.62 93 ARG A CA 1
ATOM 753 C C . ARG A 1 93 ? 13.730 -0.628 2.728 1.00 86.62 93 ARG A C 1
ATOM 755 O O . ARG A 1 93 ? 14.914 -0.399 2.537 1.00 86.62 93 ARG A O 1
ATOM 762 N N . ALA A 1 94 ? 12.762 -0.242 1.893 1.00 83.56 94 ALA A N 1
ATOM 763 C CA . ALA A 1 94 ? 13.023 0.515 0.669 1.00 83.56 94 ALA A CA 1
ATOM 764 C C . ALA A 1 94 ? 13.665 1.863 0.994 1.00 83.56 94 ALA A C 1
ATOM 766 O O . ALA A 1 94 ? 14.689 2.209 0.435 1.00 83.56 94 ALA A O 1
ATOM 767 N N . ILE A 1 95 ? 13.124 2.585 1.973 1.00 76.06 95 ILE A N 1
ATOM 768 C CA . ILE A 1 95 ? 13.629 3.909 2.363 1.00 76.06 95 ILE A CA 1
ATOM 769 C C . ILE A 1 95 ? 15.055 3.844 2.936 1.00 76.06 95 ILE A C 1
ATOM 771 O O . ILE A 1 95 ? 15.790 4.821 2.842 1.00 76.06 95 ILE A O 1
ATOM 775 N N . HIS A 1 96 ? 15.441 2.718 3.535 1.00 76.94 96 HIS A N 1
ATOM 776 C CA . HIS A 1 96 ? 16.755 2.543 4.155 1.00 76.94 96 HIS A CA 1
ATOM 777 C C . HIS A 1 96 ? 17.804 1.895 3.226 1.00 76.94 96 HIS A C 1
ATOM 779 O O . HIS A 1 96 ? 18.864 1.519 3.712 1.00 76.94 96 HIS A O 1
ATOM 785 N N . ASP A 1 97 ? 17.531 1.771 1.918 1.00 66.62 97 ASP A N 1
ATOM 786 C CA . ASP A 1 97 ? 18.415 1.154 0.906 1.00 66.62 97 ASP A CA 1
ATOM 787 C C . ASP A 1 97 ? 18.832 -0.305 1.210 1.00 66.62 97 ASP A C 1
ATOM 789 O O . ASP A 1 97 ? 19.821 -0.820 0.694 1.00 66.62 97 ASP A O 1
ATOM 793 N N . GLU A 1 98 ? 18.038 -1.031 2.002 1.00 71.81 98 GLU A N 1
ATOM 794 C CA . GLU A 1 98 ? 18.320 -2.422 2.407 1.00 71.81 98 GLU A CA 1
ATOM 795 C C . GLU A 1 98 ? 17.636 -3.470 1.504 1.00 71.81 98 GLU A C 1
ATOM 797 O O . GLU A 1 98 ? 17.337 -4.597 1.937 1.00 71.81 98 GLU A O 1
ATOM 802 N N . LEU A 1 99 ? 17.283 -3.089 0.273 1.00 78.75 99 LEU A N 1
ATOM 803 C CA . LEU A 1 99 ? 16.467 -3.899 -0.631 1.00 78.75 99 LEU A CA 1
ATOM 804 C C . LEU A 1 99 ? 17.241 -4.333 -1.879 1.00 78.75 99 LEU A C 1
ATOM 806 O O . LEU A 1 99 ? 17.285 -3.633 -2.886 1.00 78.75 99 LEU A O 1
ATOM 810 N N . GLU A 1 100 ? 17.793 -5.543 -1.823 1.00 78.31 100 GLU A N 1
ATOM 811 C CA . GLU A 1 100 ? 18.195 -6.284 -3.021 1.00 78.31 100 GLU A CA 1
ATOM 812 C C . GLU A 1 100 ? 16.955 -6.827 -3.752 1.00 78.31 100 GLU A C 1
ATOM 814 O O . GLU A 1 100 ? 15.959 -7.187 -3.120 1.00 78.31 100 GLU A O 1
ATOM 819 N N . GLY A 1 101 ? 17.000 -6.888 -5.088 1.00 88.94 101 GLY A N 1
ATOM 820 C CA . GLY A 1 101 ? 15.880 -7.390 -5.896 1.00 88.94 101 GLY A CA 1
ATOM 821 C C . GLY A 1 101 ? 14.638 -6.494 -5.825 1.00 88.94 101 GLY A C 1
ATOM 822 O O . GLY A 1 101 ? 13.541 -6.938 -5.473 1.00 88.94 101 GLY A O 1
ATOM 823 N N . VAL A 1 102 ? 14.807 -5.193 -6.096 1.00 91.69 102 VAL A N 1
ATOM 824 C CA . VAL A 1 102 ? 13.726 -4.189 -6.017 1.00 91.69 102 VAL A CA 1
ATOM 825 C C . VAL A 1 102 ? 12.572 -4.534 -6.959 1.00 91.69 102 VAL A C 1
ATOM 827 O O . VAL A 1 102 ? 11.407 -4.384 -6.586 1.00 91.69 102 VAL A O 1
ATOM 830 N N . PHE A 1 103 ? 12.873 -5.027 -8.161 1.00 92.88 103 PHE A N 1
ATOM 831 C CA . PHE A 1 103 ? 11.850 -5.397 -9.133 1.00 92.88 103 PHE A CA 1
ATOM 832 C C . PHE A 1 103 ? 11.017 -6.587 -8.638 1.00 92.88 103 PHE A C 1
ATOM 834 O O . PHE A 1 103 ? 9.792 -6.494 -8.554 1.00 92.88 103 PHE A O 1
ATOM 841 N N . GLU A 1 104 ? 11.667 -7.663 -8.203 1.00 93.56 104 GLU A N 1
ATOM 842 C CA . GLU A 1 104 ? 11.031 -8.856 -7.639 1.00 93.56 104 GLU A CA 1
ATOM 843 C C . GLU A 1 104 ? 10.203 -8.507 -6.400 1.00 93.56 104 GLU A C 1
ATOM 845 O O . GLU A 1 104 ? 9.058 -8.944 -6.245 1.00 93.56 104 GLU A O 1
ATOM 850 N N . THR A 1 105 ? 10.754 -7.649 -5.542 1.00 94.56 105 THR A N 1
ATOM 851 C CA . THR A 1 105 ? 10.053 -7.130 -4.369 1.00 94.56 105 THR A CA 1
ATOM 852 C C . THR A 1 105 ? 8.812 -6.346 -4.775 1.00 94.56 105 THR A C 1
ATOM 854 O O . THR A 1 105 ? 7.762 -6.517 -4.158 1.00 94.56 105 THR A O 1
ATOM 857 N N . SER A 1 106 ? 8.887 -5.515 -5.817 1.00 95.62 106 SER A N 1
ATOM 858 C CA . SER A 1 106 ? 7.737 -4.743 -6.291 1.00 95.62 106 SER A CA 1
ATOM 859 C C . SER A 1 106 ? 6.603 -5.645 -6.793 1.00 95.62 106 SER A C 1
ATOM 861 O O . SER A 1 106 ? 5.447 -5.404 -6.448 1.00 95.62 106 SER A O 1
ATOM 863 N N . LEU A 1 107 ? 6.918 -6.742 -7.494 1.00 95.81 107 LEU A N 1
ATOM 864 C CA . LEU A 1 107 ? 5.933 -7.739 -7.934 1.00 95.81 107 LEU A CA 1
ATOM 865 C C . LEU A 1 107 ? 5.255 -8.424 -6.741 1.00 95.81 107 LEU A C 1
ATOM 867 O O . LEU A 1 107 ? 4.026 -8.511 -6.669 1.00 95.81 107 LEU A O 1
ATOM 871 N N . MET A 1 108 ? 6.049 -8.857 -5.759 1.00 95.75 108 MET A N 1
ATOM 872 C CA . MET A 1 108 ? 5.527 -9.453 -4.529 1.00 95.75 108 MET A CA 1
ATOM 873 C C . MET A 1 108 ? 4.641 -8.458 -3.761 1.00 95.75 108 MET A C 1
ATOM 875 O O . MET A 1 108 ? 3.555 -8.819 -3.302 1.00 95.75 108 MET A O 1
ATOM 879 N N . VAL A 1 109 ? 5.064 -7.198 -3.645 1.00 96.56 109 VAL A N 1
ATOM 880 C CA . VAL A 1 109 ? 4.295 -6.139 -2.983 1.00 96.56 109 VAL A CA 1
ATOM 881 C C . VAL A 1 109 ? 2.978 -5.865 -3.716 1.00 96.56 109 VAL A C 1
ATOM 883 O O . VAL A 1 109 ? 1.958 -5.736 -3.043 1.00 96.56 109 VAL A O 1
ATOM 886 N N . CYS A 1 110 ? 2.946 -5.862 -5.053 1.00 97.44 110 CYS A N 1
ATOM 887 C CA . CYS A 1 110 ? 1.704 -5.749 -5.828 1.00 97.44 110 CYS A CA 1
ATOM 888 C C . CYS A 1 110 ? 0.706 -6.863 -5.480 1.00 97.44 110 CYS A C 1
ATOM 890 O O . CYS A 1 110 ? -0.471 -6.590 -5.234 1.00 97.44 110 CYS A O 1
ATOM 892 N N . ARG A 1 111 ? 1.177 -8.111 -5.376 1.00 97.06 111 ARG A N 1
ATOM 893 C CA . ARG A 1 111 ? 0.348 -9.262 -4.988 1.00 97.06 111 ARG A CA 1
ATOM 894 C C . ARG A 1 111 ? -0.200 -9.127 -3.562 1.00 97.06 111 ARG A C 1
ATOM 896 O O . ARG A 1 111 ? -1.374 -9.407 -3.317 1.00 97.06 111 ARG A O 1
ATOM 903 N N . VAL A 1 112 ? 0.630 -8.681 -2.616 1.00 97.81 112 VAL A N 1
ATOM 904 C CA . VAL A 1 112 ? 0.212 -8.425 -1.223 1.00 97.81 112 VAL A CA 1
ATOM 905 C C . VAL A 1 112 ? -0.797 -7.278 -1.162 1.00 97.81 112 VAL A C 1
ATOM 907 O O . VAL A 1 112 ? -1.811 -7.385 -0.473 1.00 97.81 112 VAL A O 1
ATOM 910 N N . LEU A 1 113 ? -0.558 -6.205 -1.916 1.00 98.00 113 LEU A N 1
ATOM 911 C CA . LEU A 1 113 ? -1.458 -5.063 -2.003 1.00 98.00 113 LEU A CA 1
ATOM 912 C C . LEU A 1 113 ? -2.821 -5.475 -2.563 1.00 98.00 113 LEU A C 1
ATOM 914 O O . LEU A 1 113 ? -3.843 -5.073 -2.017 1.00 98.00 113 LEU A O 1
ATOM 918 N N . TYR A 1 114 ? -2.853 -6.316 -3.599 1.00 97.69 114 TYR A N 1
ATOM 919 C CA . TYR A 1 114 ? -4.106 -6.813 -4.164 1.00 97.69 114 TYR A CA 1
ATOM 920 C C . TYR A 1 114 ? -4.929 -7.578 -3.123 1.00 97.69 114 TYR A C 1
ATOM 922 O O . TYR A 1 114 ? -6.138 -7.378 -3.031 1.00 97.69 114 TYR A O 1
ATOM 930 N N . ARG A 1 115 ? -4.281 -8.396 -2.281 1.00 96.94 115 ARG A N 1
ATOM 931 C CA . ARG A 1 115 ? -4.951 -9.097 -1.174 1.00 96.94 115 ARG A CA 1
ATOM 932 C C . ARG A 1 115 ? -5.549 -8.123 -0.158 1.00 96.94 115 ARG A C 1
ATOM 934 O O . ARG A 1 115 ? -6.707 -8.285 0.216 1.00 96.94 115 ARG A O 1
ATOM 941 N N . VAL A 1 116 ? -4.779 -7.113 0.256 1.00 97.50 116 VAL A N 1
ATOM 942 C CA . VAL A 1 116 ? -5.249 -6.063 1.177 1.00 97.50 116 VAL A CA 1
ATOM 943 C C . VAL A 1 116 ? -6.460 -5.336 0.597 1.00 97.50 116 VAL A C 1
ATOM 945 O O . VAL A 1 116 ? -7.474 -5.194 1.276 1.00 97.50 116 VAL A O 1
ATOM 948 N N . LEU A 1 117 ? -6.373 -4.905 -0.661 1.00 97.50 117 LEU A N 1
ATOM 949 C CA . LEU A 1 117 ? -7.441 -4.158 -1.318 1.00 97.50 117 LEU A CA 1
ATOM 950 C C . LEU A 1 117 ? -8.685 -5.013 -1.555 1.00 97.50 117 LEU A C 1
ATOM 952 O O . LEU A 1 117 ? -9.786 -4.524 -1.345 1.00 97.50 117 LEU A O 1
ATOM 956 N N . SER A 1 118 ? -8.523 -6.281 -1.936 1.00 96.88 118 SER A N 1
ATOM 957 C CA . SER A 1 118 ? -9.646 -7.208 -2.115 1.00 96.88 118 SER A CA 1
ATOM 958 C C . SER A 1 118 ? -10.433 -7.370 -0.821 1.00 96.88 118 SER A C 1
ATOM 960 O O . SER A 1 118 ? -11.651 -7.223 -0.817 1.00 96.88 118 SER A O 1
ATOM 962 N N . TRP A 1 119 ? -9.735 -7.608 0.292 1.00 96.81 119 TRP A N 1
ATOM 963 C CA . TRP A 1 119 ? -10.374 -7.689 1.601 1.00 96.81 119 TRP A CA 1
ATOM 964 C C . TRP A 1 119 ? -11.051 -6.369 1.988 1.00 96.81 119 TRP A C 1
ATOM 966 O O . TRP A 1 119 ? -12.218 -6.374 2.372 1.00 96.81 119 TRP A O 1
ATOM 976 N N . TYR A 1 120 ? -10.353 -5.240 1.831 1.00 97.19 120 TYR A N 1
ATOM 977 C CA . TYR A 1 120 ? -10.901 -3.925 2.158 1.00 97.19 120 TYR A CA 1
ATOM 978 C C . TYR A 1 120 ? -12.169 -3.617 1.358 1.00 97.19 120 TYR A C 1
ATOM 980 O O . TYR A 1 120 ? -13.152 -3.153 1.928 1.00 97.19 120 TYR A O 1
ATOM 988 N N . VAL A 1 121 ? -12.177 -3.907 0.054 1.00 96.44 121 VAL A N 1
ATOM 989 C CA . VAL A 1 121 ? -13.344 -3.667 -0.797 1.00 96.44 121 VAL A CA 1
ATOM 990 C C . VAL A 1 121 ? -14.535 -4.500 -0.337 1.00 96.44 121 VAL A C 1
ATOM 992 O O . VAL A 1 121 ? -15.616 -3.940 -0.176 1.00 96.44 121 VAL A O 1
ATOM 995 N N . ILE A 1 122 ? -14.334 -5.792 -0.064 1.00 96.19 122 ILE A N 1
ATOM 996 C CA . ILE A 1 122 ? -15.408 -6.679 0.402 1.00 96.19 122 ILE A CA 1
ATOM 997 C C . ILE A 1 122 ? -15.984 -6.183 1.733 1.00 96.19 122 ILE A C 1
ATOM 999 O O . ILE A 1 122 ? -17.196 -6.105 1.890 1.00 96.19 122 ILE A O 1
ATOM 1003 N N . VAL A 1 123 ? -15.136 -5.842 2.704 1.00 95.81 123 VAL A N 1
ATOM 1004 C CA . VAL A 1 123 ? -15.617 -5.523 4.058 1.00 95.81 123 VAL A CA 1
ATOM 1005 C C . VAL A 1 123 ? -16.184 -4.104 4.153 1.00 95.81 123 VAL A C 1
ATOM 1007 O O . VAL A 1 123 ? -17.194 -3.895 4.817 1.00 95.81 123 VAL A O 1
ATOM 1010 N N . TYR A 1 124 ? -15.567 -3.132 3.478 1.00 95.69 124 TYR A N 1
ATOM 1011 C CA . TYR A 1 124 ? -15.812 -1.708 3.736 1.00 95.69 124 TYR A CA 1
ATOM 1012 C C . TYR A 1 124 ? -16.411 -0.924 2.565 1.00 95.69 124 TYR A C 1
ATOM 1014 O O . TYR A 1 124 ? -16.833 0.216 2.759 1.00 95.69 124 TYR A O 1
ATOM 1022 N N . VAL A 1 125 ? -16.433 -1.474 1.347 1.00 94.81 125 VAL A N 1
ATOM 1023 C CA . VAL A 1 125 ? -16.831 -0.717 0.142 1.00 94.81 125 VAL A CA 1
ATOM 1024 C C . VAL A 1 125 ? -18.061 -1.318 -0.538 1.00 94.81 125 VAL A C 1
ATOM 1026 O O . VAL A 1 125 ? -19.009 -0.584 -0.838 1.00 94.81 125 VAL A O 1
ATOM 1029 N N . CYS A 1 126 ? -18.035 -2.625 -0.802 1.00 95.19 126 CYS A N 1
ATOM 1030 C CA . CYS A 1 126 ? -19.070 -3.374 -1.506 1.00 95.19 126 CYS A CA 1
ATOM 1031 C C . CYS A 1 126 ? -19.011 -4.856 -1.100 1.00 95.19 126 CYS A C 1
ATOM 1033 O O . CYS A 1 126 ? -18.157 -5.599 -1.581 1.00 95.19 126 CYS A O 1
ATOM 1035 N N . CYS A 1 127 ? -19.922 -5.292 -0.228 1.00 92.44 127 CYS A N 1
ATOM 1036 C CA . CYS A 1 127 ? -19.927 -6.658 0.311 1.00 92.44 127 CYS A CA 1
ATOM 1037 C C . CYS A 1 127 ? -20.287 -7.742 -0.708 1.00 92.44 127 CYS A C 1
ATOM 1039 O O . CYS A 1 127 ? -19.883 -8.888 -0.536 1.00 92.44 127 CYS A O 1
ATOM 1041 N N . ASP A 1 128 ? -20.988 -7.376 -1.782 1.00 93.75 128 ASP A N 1
ATOM 1042 C CA . ASP A 1 128 ? -21.350 -8.291 -2.871 1.00 93.75 128 ASP A CA 1
ATOM 1043 C C . ASP A 1 128 ? -20.245 -8.405 -3.936 1.00 93.75 128 ASP A C 1
ATOM 1045 O O . ASP A 1 128 ? -20.386 -9.125 -4.927 1.00 93.75 128 ASP A O 1
ATOM 1049 N N . PHE A 1 129 ? -19.133 -7.685 -3.761 1.00 93.81 129 PHE A N 1
ATOM 1050 C CA . PHE A 1 129 ? -18.012 -7.748 -4.683 1.00 93.81 129 PHE A CA 1
ATOM 1051 C C . PHE A 1 129 ? -17.289 -9.094 -4.592 1.00 93.81 129 PHE A C 1
ATOM 1053 O O . PHE A 1 129 ? -16.868 -9.533 -3.522 1.00 93.81 129 PHE A O 1
ATOM 1060 N N . VAL A 1 130 ? -17.065 -9.712 -5.751 1.00 94.00 130 VAL A N 1
ATOM 1061 C CA . VAL A 1 130 ? -16.264 -10.930 -5.885 1.00 94.00 130 VAL A CA 1
ATOM 1062 C C . VAL A 1 130 ? -14.961 -10.567 -6.604 1.00 94.00 130 VAL A C 1
ATOM 1064 O O . VAL A 1 130 ? -14.992 -10.350 -7.818 1.00 94.00 130 VAL A O 1
ATOM 1067 N N . PRO A 1 131 ? -13.818 -10.474 -5.894 1.00 91.69 131 PRO A N 1
ATOM 1068 C CA . PRO A 1 131 ? -12.541 -10.166 -6.523 1.00 91.69 131 PRO A CA 1
ATOM 1069 C C . PRO A 1 131 ? -12.149 -11.272 -7.496 1.00 91.69 131 PRO A C 1
ATOM 1071 O O . PRO A 1 131 ? -12.362 -12.462 -7.241 1.00 91.69 131 PRO A O 1
ATOM 1074 N N . SER A 1 132 ? -11.527 -10.879 -8.603 1.00 92.81 132 SER A N 1
ATOM 1075 C CA . SER A 1 132 ? -10.882 -11.844 -9.483 1.00 92.81 132 SER A CA 1
ATOM 1076 C C . SER A 1 132 ? -9.634 -12.444 -8.817 1.00 92.81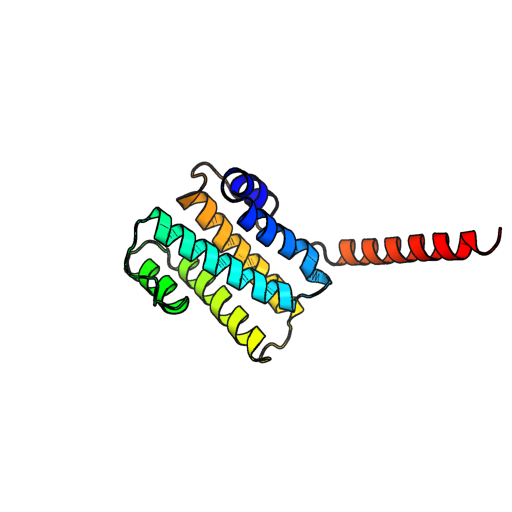 132 SER A C 1
ATOM 1078 O O . SER A 1 132 ? -9.189 -12.039 -7.741 1.00 92.81 132 SER A O 1
ATOM 1080 N N . SER A 1 133 ? -9.059 -13.480 -9.425 1.00 93.44 133 SER A N 1
ATOM 1081 C CA . SER A 1 133 ? -7.737 -13.937 -8.987 1.00 93.44 133 SER A CA 1
ATOM 1082 C C . SER A 1 133 ? -6.684 -12.906 -9.380 1.00 93.44 133 SER A C 1
ATOM 1084 O O . SER A 1 133 ? -6.749 -12.359 -10.478 1.00 93.44 133 SER A O 1
ATOM 1086 N N . TYR A 1 134 ? -5.686 -12.680 -8.520 1.00 95.69 134 TYR A N 1
ATOM 1087 C CA . TYR A 1 134 ? -4.583 -11.776 -8.849 1.00 95.69 134 TYR A CA 1
ATOM 1088 C C . TYR A 1 134 ? -3.881 -12.215 -10.140 1.00 95.69 134 TYR A C 1
ATOM 1090 O O . TYR A 1 134 ? -3.419 -13.354 -10.250 1.00 95.69 134 TYR A O 1
ATOM 1098 N N . ILE A 1 135 ? -3.784 -11.287 -11.090 1.00 94.12 135 ILE A N 1
ATOM 1099 C CA . ILE A 1 135 ? -3.138 -11.493 -12.386 1.00 94.12 135 ILE A CA 1
ATOM 1100 C C . ILE A 1 135 ? -1.764 -10.836 -12.343 1.00 94.12 135 ILE A C 1
ATOM 1102 O O . ILE A 1 135 ? -1.666 -9.626 -12.122 1.00 94.12 135 ILE A O 1
ATOM 1106 N N . GLU A 1 136 ? -0.721 -11.630 -12.586 1.00 93.88 136 GLU A N 1
ATOM 1107 C CA . GLU A 1 136 ? 0.634 -11.102 -12.730 1.00 93.88 136 GLU A CA 1
ATOM 1108 C C . GLU A 1 136 ? 0.732 -10.161 -13.942 1.00 93.88 136 GLU A C 1
ATOM 1110 O O . GLU A 1 136 ? 0.067 -10.377 -14.960 1.00 93.88 136 GLU A O 1
ATOM 1115 N N . PRO A 1 137 ? 1.544 -9.097 -13.860 1.00 93.06 137 PRO A N 1
ATOM 1116 C CA . PRO A 1 137 ? 1.734 -8.189 -14.975 1.00 93.06 137 PRO A CA 1
ATOM 1117 C C . PRO A 1 137 ? 2.466 -8.902 -16.118 1.00 93.06 137 PRO A C 1
ATOM 1119 O O . PRO A 1 137 ? 3.476 -9.570 -15.906 1.00 93.06 137 PRO A O 1
ATOM 1122 N N . ASP A 1 138 ? 1.982 -8.720 -17.348 1.00 93.12 138 ASP A N 1
ATOM 1123 C CA . ASP A 1 138 ? 2.664 -9.207 -18.550 1.00 93.12 138 ASP A CA 1
ATOM 1124 C C . ASP A 1 138 ? 3.907 -8.354 -18.843 1.00 93.12 138 ASP A C 1
ATOM 1126 O O . ASP A 1 138 ? 3.858 -7.359 -19.569 1.00 93.12 138 ASP A O 1
ATOM 1130 N N . ILE A 1 139 ? 5.022 -8.711 -18.208 1.00 92.44 139 ILE A N 1
ATOM 1131 C CA . ILE A 1 139 ? 6.285 -7.978 -18.321 1.00 92.44 139 ILE A CA 1
ATOM 1132 C C . ILE A 1 139 ? 6.839 -8.048 -19.744 1.00 92.44 139 ILE A C 1
ATOM 1134 O O . ILE A 1 139 ? 7.239 -7.024 -20.294 1.00 92.44 139 ILE A O 1
ATOM 1138 N N . ILE A 1 140 ? 6.826 -9.235 -20.355 1.00 92.44 140 ILE A N 1
ATOM 1139 C CA . ILE A 1 140 ? 7.391 -9.448 -21.691 1.00 92.44 140 ILE A CA 1
ATOM 1140 C C . ILE A 1 140 ? 6.586 -8.682 -22.740 1.00 92.44 140 ILE A C 1
ATOM 1142 O O . ILE A 1 140 ? 7.173 -7.958 -23.544 1.00 92.44 140 ILE A O 1
ATOM 1146 N N . GLY A 1 141 ? 5.253 -8.769 -22.696 1.00 92.56 141 GLY A N 1
ATOM 1147 C CA . GLY A 1 141 ? 4.392 -8.019 -23.606 1.00 92.56 141 GLY A CA 1
ATOM 1148 C C . GLY A 1 141 ? 4.580 -6.508 -23.472 1.00 92.56 141 GLY A C 1
ATOM 1149 O O . GLY A 1 141 ? 4.686 -5.812 -24.480 1.00 92.56 141 GLY A O 1
ATOM 1150 N N . ARG A 1 142 ? 4.714 -5.991 -22.243 1.00 90.38 142 ARG A N 1
ATOM 1151 C CA . ARG A 1 142 ? 4.956 -4.557 -21.996 1.00 90.38 142 ARG A CA 1
ATOM 1152 C C . ARG A 1 142 ? 6.313 -4.074 -22.503 1.00 90.38 142 ARG A C 1
ATOM 1154 O O . ARG A 1 142 ? 6.401 -2.951 -23.004 1.00 90.38 142 ARG A O 1
ATOM 1161 N N . ILE A 1 143 ? 7.361 -4.889 -22.373 1.00 90.88 143 ILE A N 1
ATOM 1162 C CA . ILE A 1 143 ? 8.687 -4.568 -22.919 1.00 90.88 143 ILE A CA 1
ATOM 1163 C C . ILE A 1 143 ? 8.610 -4.525 -24.445 1.00 90.88 143 ILE A C 1
ATOM 1165 O O . ILE A 1 143 ? 8.967 -3.506 -25.031 1.00 90.88 143 ILE A O 1
ATOM 1169 N N . ALA A 1 144 ? 8.048 -5.559 -25.075 1.00 93.50 144 ALA A N 1
ATOM 1170 C CA . ALA A 1 144 ? 7.894 -5.616 -26.528 1.00 93.50 144 ALA A CA 1
ATOM 1171 C C . ALA A 1 144 ? 7.063 -4.439 -27.074 1.00 93.50 144 ALA A C 1
ATOM 1173 O O . ALA A 1 144 ? 7.395 -3.844 -28.101 1.00 93.50 144 ALA A O 1
ATOM 1174 N N . GLU A 1 145 ? 5.996 -4.052 -26.371 1.00 91.56 145 GLU A N 1
ATOM 1175 C CA . GLU A 1 145 ? 5.201 -2.878 -26.728 1.00 91.56 145 GLU A CA 1
ATOM 1176 C C . GLU A 1 145 ? 6.015 -1.580 -26.611 1.00 91.56 145 GLU A C 1
ATOM 1178 O O . GLU A 1 145 ? 5.929 -0.710 -27.481 1.00 91.56 145 GLU A O 1
ATOM 1183 N N . SER A 1 146 ? 6.827 -1.450 -25.561 1.00 89.75 146 SER A N 1
ATOM 1184 C CA . SER A 1 146 ? 7.688 -0.282 -25.352 1.00 89.75 146 SER A CA 1
ATOM 1185 C C . SER A 1 146 ? 8.760 -0.167 -26.438 1.00 89.75 146 SER A C 1
ATOM 1187 O O . SER A 1 146 ? 8.937 0.911 -27.003 1.00 89.75 146 SER A O 1
ATOM 1189 N N . GLU A 1 147 ? 9.415 -1.273 -26.797 1.00 92.50 147 GLU A N 1
ATOM 1190 C CA . GLU A 1 147 ? 10.387 -1.334 -27.897 1.00 92.50 147 GLU A CA 1
ATOM 1191 C C . GLU A 1 147 ? 9.756 -0.935 -29.233 1.00 92.50 147 GLU A C 1
ATOM 1193 O O . GLU A 1 147 ? 10.317 -0.121 -29.971 1.00 92.50 147 GLU A O 1
ATOM 1198 N N . LYS A 1 148 ? 8.547 -1.437 -29.517 1.00 94.00 148 LYS A N 1
ATOM 1199 C CA . LYS A 1 148 ? 7.793 -1.057 -30.714 1.00 94.00 148 LYS A CA 1
ATOM 1200 C C . LYS A 1 148 ? 7.503 0.444 -30.746 1.00 94.00 148 LYS A C 1
ATOM 1202 O O . LYS A 1 148 ? 7.780 1.087 -31.753 1.00 94.00 148 LYS A O 1
ATOM 1207 N N . ARG A 1 149 ? 7.008 1.025 -29.645 1.00 92.38 149 ARG A N 1
ATOM 1208 C CA . ARG A 1 149 ? 6.733 2.473 -29.554 1.00 92.38 149 ARG A CA 1
ATOM 1209 C C . ARG A 1 149 ? 7.991 3.311 -29.791 1.00 92.38 149 ARG A C 1
ATOM 1211 O O . ARG A 1 149 ? 7.913 4.338 -30.460 1.00 92.38 149 ARG A O 1
ATOM 1218 N N . VAL A 1 150 ? 9.139 2.880 -29.262 1.00 93.69 150 VAL A N 1
ATOM 1219 C CA . VAL A 1 150 ? 10.430 3.545 -29.504 1.00 93.69 150 VAL A CA 1
ATOM 1220 C C . VAL A 1 150 ? 10.817 3.446 -30.979 1.00 93.69 150 VAL A C 1
ATOM 1222 O O . VAL A 1 150 ? 11.176 4.460 -31.573 1.00 93.69 150 VAL A O 1
ATOM 1225 N N . SER A 1 151 ? 10.695 2.268 -31.594 1.00 93.50 151 SER A N 1
ATOM 1226 C CA . SER A 1 151 ? 10.980 2.073 -33.022 1.00 93.50 151 SER A CA 1
ATOM 1227 C C . SER A 1 151 ? 10.098 2.954 -33.914 1.00 93.50 151 SER A C 1
ATOM 1229 O O . SER A 1 151 ? 10.608 3.664 -34.782 1.00 93.50 151 SER A O 1
ATOM 1231 N N . ASP A 1 152 ? 8.791 2.991 -33.647 1.00 94.56 152 ASP A N 1
ATOM 1232 C CA . ASP A 1 152 ? 7.831 3.832 -34.367 1.00 94.56 152 ASP A CA 1
ATOM 1233 C C . ASP A 1 152 ? 8.170 5.327 -34.218 1.00 94.56 152 ASP A C 1
ATOM 1235 O O . ASP A 1 152 ? 8.145 6.078 -35.198 1.00 94.56 152 ASP A O 1
ATOM 1239 N N . ALA A 1 153 ? 8.551 5.767 -33.012 1.00 94.00 153 ALA A N 1
ATOM 1240 C CA . ALA A 1 153 ? 8.960 7.147 -32.754 1.00 94.00 153 ALA A CA 1
ATOM 1241 C C . ALA A 1 153 ? 10.254 7.523 -33.495 1.00 94.00 153 ALA A C 1
ATOM 1243 O O . ALA A 1 153 ? 10.333 8.602 -34.087 1.00 94.00 153 ALA A O 1
ATOM 1244 N N . VAL A 1 154 ? 11.251 6.634 -33.513 1.00 94.31 154 VAL A N 1
ATOM 1245 C CA . VAL A 1 154 ? 12.501 6.828 -34.264 1.00 94.31 154 VAL A CA 1
ATOM 1246 C C . VAL A 1 154 ? 12.214 6.943 -35.762 1.00 94.31 154 VAL A C 1
ATOM 1248 O O . VAL A 1 154 ? 12.688 7.885 -36.399 1.00 94.31 154 VAL A O 1
ATOM 1251 N N . ASN A 1 155 ? 11.383 6.055 -36.316 1.00 92.81 155 ASN A N 1
ATOM 1252 C CA . ASN A 1 155 ? 10.985 6.095 -37.725 1.00 92.81 155 ASN A CA 1
ATOM 1253 C C . ASN A 1 155 ? 10.239 7.389 -38.081 1.00 92.81 155 ASN A C 1
ATOM 1255 O O . ASN A 1 155 ? 10.468 7.955 -39.148 1.00 92.81 155 ASN A O 1
ATOM 1259 N N . LEU A 1 156 ? 9.387 7.899 -37.187 1.00 94.12 156 LEU A N 1
ATOM 1260 C CA . LEU A 1 156 ? 8.679 9.164 -37.389 1.00 94.12 156 LEU A CA 1
ATOM 1261 C C . LEU A 1 156 ? 9.628 10.371 -37.424 1.00 94.12 156 LEU A C 1
ATOM 1263 O O . LEU A 1 156 ? 9.425 11.282 -38.226 1.00 94.12 156 LEU A O 1
ATOM 1267 N N . VAL A 1 157 ? 10.635 10.405 -36.548 1.00 93.00 157 VAL A N 1
ATOM 1268 C CA . VAL A 1 157 ? 11.606 11.510 -36.479 1.00 93.00 157 VAL A CA 1
ATOM 1269 C C . VAL A 1 157 ? 12.564 11.463 -37.667 1.00 93.00 157 VAL A C 1
ATOM 1271 O O . VAL A 1 157 ? 12.757 12.477 -38.335 1.00 93.00 157 VAL A O 1
ATOM 1274 N N . LEU A 1 158 ? 13.125 10.290 -37.971 1.00 88.56 158 LEU A N 1
ATOM 1275 C CA . LEU A 1 158 ? 14.084 10.126 -39.065 1.00 88.56 158 LEU A CA 1
ATOM 1276 C C . LEU A 1 158 ? 13.411 10.184 -40.442 1.00 88.56 158 LEU A C 1
ATOM 1278 O O . LEU A 1 158 ? 13.963 10.780 -41.360 1.00 88.56 158 LEU A O 1
ATOM 1282 N N . GLY A 1 159 ? 12.195 9.653 -40.590 1.00 73.06 159 GLY A N 1
ATOM 1283 C CA . GLY A 1 159 ? 11.422 9.724 -41.835 1.00 73.06 159 GLY A CA 1
ATOM 1284 C C . GLY A 1 159 ? 10.969 11.141 -42.206 1.00 73.06 159 GLY A C 1
ATOM 1285 O O . GLY A 1 159 ? 10.753 11.422 -43.380 1.00 73.06 159 GLY A O 1
ATOM 1286 N N . LYS A 1 160 ? 10.877 12.057 -41.231 1.00 59.62 160 LYS A N 1
ATOM 1287 C CA . LYS A 1 160 ? 10.617 13.490 -41.459 1.00 59.62 160 LYS A CA 1
ATOM 1288 C C . LYS A 1 160 ? 11.872 14.307 -41.785 1.00 59.62 160 LYS A C 1
ATOM 1290 O O . LYS A 1 160 ? 11.732 15.453 -42.189 1.00 59.62 160 LYS A O 1
ATOM 1295 N N . ALA A 1 161 ? 13.074 13.752 -41.611 1.00 53.78 161 ALA A N 1
ATOM 1296 C CA . ALA A 1 161 ? 14.334 14.446 -41.897 1.00 53.78 161 ALA A CA 1
ATOM 1297 C C . ALA A 1 161 ? 14.774 14.347 -43.374 1.00 53.78 161 ALA A C 1
ATOM 1299 O O . ALA A 1 161 ? 15.740 14.997 -43.764 1.00 53.78 161 ALA A O 1
ATOM 1300 N N . TYR A 1 162 ? 14.072 13.549 -44.189 1.00 47.81 162 TYR A N 1
ATOM 1301 C CA . TYR A 1 162 ? 14.376 13.302 -45.607 1.00 47.81 162 TYR A CA 1
ATOM 1302 C C . TYR A 1 162 ? 13.284 13.809 -46.573 1.00 47.81 162 TYR A C 1
ATOM 1304 O O . TYR A 1 162 ? 13.174 13.299 -47.689 1.00 47.81 162 TYR A O 1
ATOM 1312 N N . VAL A 1 163 ? 12.482 14.802 -46.162 1.00 47.19 163 VAL A N 1
ATOM 1313 C CA . VAL A 1 163 ? 11.511 15.510 -47.022 1.00 47.19 163 VAL A CA 1
ATOM 1314 C C . VAL A 1 163 ? 11.747 17.010 -46.947 1.00 47.19 163 VAL A C 1
ATOM 1316 O O . VAL A 1 163 ? 11.879 17.515 -45.811 1.00 47.19 163 VAL A O 1
#

Foldseek 3Di:
DCVLLLVQVCVPPVPLSVLLVVLLVCLVPPLLVLLQSLLVSLQVLLVVVCVVVVPPDCPPPDSVRSLVVCVVVVVDDPLLSVLNVLSVVSNVCSVVVNDDPSSVSSQVSNQSSSVNSQVSCCPPGNVPDDDDHDDGDPPVVVVVVVVVVVVVVVCVVVVVVPD

Sequence (163 aa):
MFSDIISVISERDKYLASLIESIDKMLLVDSFTVILKSRAIGERVVKNIILIEGITGTDEMNQKDKINLLERQDFFRDDVYRSFHTLRVFGNRAIHDELEGVFETSLMVCRVLYRVLSWYVIVYVCCDFVPSSYIEPDIIGRIAESEKRVSDAVNLVLGKAYV